Protein AF-A0A935UX67-F1 (afdb_monomer)

Structure (mmCIF, N/CA/C/O backbone):
data_AF-A0A935UX67-F1
#
_entry.id   AF-A0A935UX67-F1
#
loop_
_atom_site.group_PDB
_atom_site.id
_atom_site.type_symbol
_atom_site.label_atom_id
_atom_site.label_alt_id
_atom_site.label_comp_id
_atom_site.label_asym_id
_atom_site.label_entity_id
_atom_site.label_seq_id
_atom_site.pdbx_PDB_ins_code
_atom_site.Cartn_x
_atom_site.Cartn_y
_atom_site.Cartn_z
_atom_site.occupancy
_atom_site.B_iso_or_equiv
_atom_site.auth_seq_id
_atom_site.auth_comp_id
_atom_site.auth_asym_id
_atom_site.auth_atom_id
_atom_site.pdbx_PDB_model_num
ATOM 1 N N . MET A 1 1 ? -6.664 0.889 -13.062 1.00 73.00 1 MET A N 1
ATOM 2 C CA . MET A 1 1 ? -7.241 1.958 -12.214 1.00 73.00 1 MET A CA 1
ATOM 3 C C . MET A 1 1 ? -6.295 3.160 -12.186 1.00 73.00 1 MET A C 1
ATOM 5 O O . MET A 1 1 ? -5.136 2.979 -12.544 1.00 73.00 1 MET A O 1
ATOM 9 N N . LYS A 1 2 ? -6.770 4.374 -11.866 1.00 82.62 2 LYS A N 1
ATOM 10 C CA . LYS A 1 2 ? -5.921 5.585 -11.793 1.00 82.62 2 LYS A CA 1
ATOM 11 C C . LYS A 1 2 ? -5.586 5.977 -10.350 1.00 82.62 2 LYS A C 1
ATOM 13 O O . LYS A 1 2 ? -4.460 6.387 -10.097 1.00 82.62 2 LYS A O 1
ATOM 18 N N . ASP A 1 3 ? -6.557 5.847 -9.450 1.00 87.81 3 ASP A N 1
ATOM 19 C CA . ASP A 1 3 ? -6.469 6.173 -8.025 1.00 87.81 3 ASP A CA 1
ATOM 20 C C . ASP A 1 3 ? -7.617 5.487 -7.259 1.00 87.81 3 ASP A C 1
ATOM 22 O O . ASP A 1 3 ? -8.461 4.824 -7.874 1.00 87.81 3 ASP A O 1
ATOM 26 N N . PHE A 1 4 ? -7.648 5.663 -5.936 1.00 94.88 4 PHE A N 1
ATOM 27 C CA . PHE A 1 4 ? -8.630 5.098 -5.010 1.00 94.88 4 PHE A CA 1
ATOM 28 C C . PHE A 1 4 ? -9.497 6.167 -4.341 1.00 94.88 4 PHE A C 1
ATOM 30 O O . PHE A 1 4 ? -10.070 5.906 -3.291 1.00 94.88 4 PHE A O 1
ATOM 37 N N . TH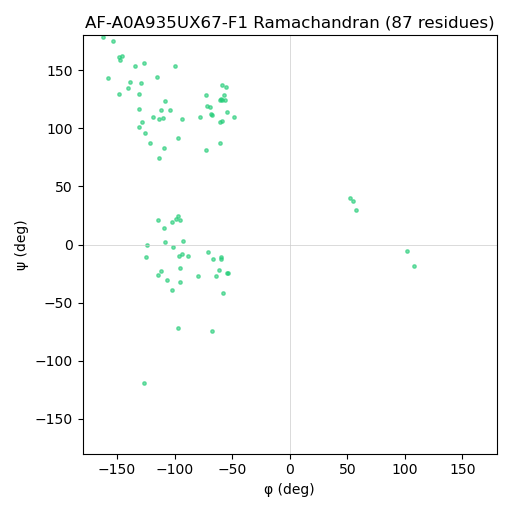R A 1 5 ? -9.614 7.375 -4.902 1.00 92.06 5 THR A N 1
ATOM 38 C CA . THR A 1 5 ? -10.236 8.537 -4.224 1.00 92.06 5 THR A CA 1
ATOM 39 C C . THR A 1 5 ? -11.661 8.293 -3.695 1.00 92.06 5 THR A C 1
ATOM 41 O O . THR A 1 5 ? -12.078 8.913 -2.715 1.00 92.06 5 THR A O 1
ATOM 44 N N . GLY A 1 6 ? -12.394 7.337 -4.278 1.00 93.94 6 GLY A N 1
ATOM 45 C CA . GLY A 1 6 ? -13.696 6.869 -3.785 1.00 93.94 6 GLY A CA 1
ATOM 46 C C . GLY A 1 6 ? -13.666 6.039 -2.489 1.00 93.94 6 GLY A C 1
ATOM 47 O O . GLY A 1 6 ? -14.727 5.726 -1.959 1.00 93.94 6 GLY A O 1
ATOM 48 N N . LEU A 1 7 ? -12.486 5.68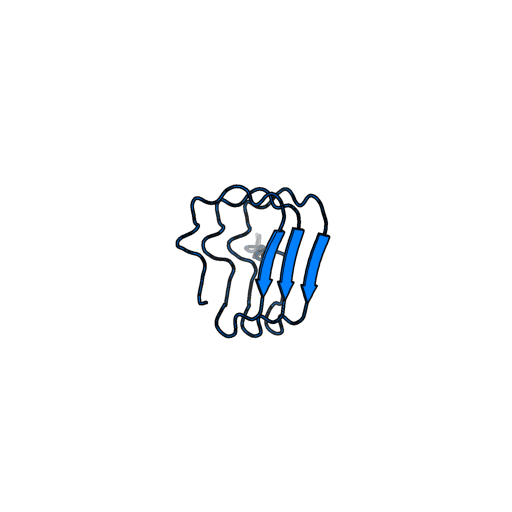5 -1.975 1.00 95.94 7 LEU A N 1
ATOM 49 C CA . LEU A 1 7 ? -12.266 4.862 -0.779 1.00 95.94 7 LEU A CA 1
ATOM 50 C C . LEU A 1 7 ? -11.725 5.666 0.411 1.00 95.94 7 LEU A C 1
ATOM 52 O O . LEU A 1 7 ? -11.328 5.078 1.409 1.00 95.94 7 LEU A O 1
ATOM 56 N N . SER A 1 8 ? -11.786 6.998 0.362 1.00 95.81 8 SER A N 1
ATOM 57 C CA . SER A 1 8 ? -11.223 7.895 1.389 1.00 95.81 8 SER A CA 1
ATOM 58 C C . SER A 1 8 ? -11.785 7.719 2.808 1.00 95.81 8 SER A C 1
ATOM 60 O O . SER A 1 8 ? -11.242 8.277 3.754 1.00 95.81 8 SER A O 1
ATOM 62 N N . SER A 1 9 ? -12.871 6.955 2.979 1.00 97.50 9 SER A N 1
ATOM 63 C CA . SER A 1 9 ? -13.439 6.593 4.290 1.00 97.50 9 SER A CA 1
ATOM 64 C C . SER A 1 9 ? -13.081 5.176 4.759 1.00 97.50 9 SER A C 1
ATOM 66 O O . SER A 1 9 ? -13.512 4.773 5.838 1.00 97.50 9 SER A O 1
ATOM 68 N N . LEU A 1 10 ? -12.347 4.398 3.960 1.00 97.94 10 LEU A N 1
ATOM 69 C CA . LEU A 1 10 ? -11.915 3.048 4.311 1.00 97.94 10 LEU A CA 1
ATOM 70 C C . LEU A 1 10 ? -10.819 3.127 5.380 1.00 97.94 10 LEU A C 1
ATOM 72 O O . LEU A 1 10 ? -9.769 3.713 5.139 1.00 97.94 10 LEU A O 1
ATOM 76 N N . GLN A 1 11 ? -11.074 2.541 6.550 1.00 98.19 11 GLN A N 1
ATOM 77 C CA . GLN A 1 11 ? -10.166 2.613 7.705 1.00 98.19 11 GLN A CA 1
ATOM 78 C C . GLN A 1 11 ? -9.414 1.308 7.971 1.00 98.19 11 GLN A C 1
ATOM 80 O O . GLN A 1 11 ? -8.270 1.352 8.426 1.00 98.19 11 GLN A O 1
ATOM 85 N N . ASP A 1 12 ? -10.032 0.170 7.647 1.00 97.94 12 ASP A N 1
ATOM 86 C CA . ASP A 1 12 ? -9.525 -1.163 7.964 1.00 97.94 12 ASP A CA 1
ATOM 87 C C . ASP A 1 12 ? -9.771 -2.142 6.811 1.00 97.94 12 ASP A C 1
ATOM 89 O O . ASP A 1 12 ? -10.886 -2.235 6.285 1.00 97.94 12 ASP A O 1
ATOM 93 N N . VAL A 1 13 ? -8.749 -2.933 6.475 1.00 98.19 13 VAL A N 1
ATOM 94 C CA . VAL A 1 13 ? -8.854 -4.092 5.574 1.00 98.1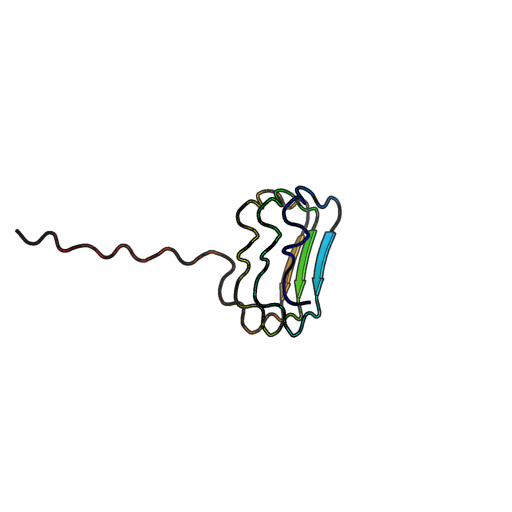9 13 VAL A CA 1
ATOM 95 C C . VAL A 1 13 ? -8.306 -5.322 6.292 1.00 98.19 13 VAL A C 1
ATOM 97 O O . VAL A 1 13 ? -7.105 -5.556 6.301 1.00 98.19 13 VAL A O 1
ATOM 100 N N . ARG A 1 14 ? -9.190 -6.117 6.906 1.00 95.81 14 ARG A N 1
ATOM 101 C CA . ARG A 1 14 ? -8.785 -7.192 7.833 1.00 95.81 14 ARG A CA 1
ATOM 102 C C . ARG A 1 14 ? -7.856 -8.240 7.225 1.00 95.81 14 ARG A C 1
ATOM 104 O O . ARG A 1 14 ? -6.903 -8.628 7.878 1.00 95.81 14 ARG A O 1
ATOM 111 N N . ASP A 1 15 ? -8.120 -8.666 5.994 1.00 96.69 15 ASP A N 1
ATOM 112 C CA . ASP A 1 15 ? -7.400 -9.804 5.416 1.00 96.69 15 ASP A CA 1
ATOM 113 C C . ASP A 1 15 ? -6.241 -9.340 4.526 1.00 96.69 15 ASP A C 1
ATOM 115 O O . ASP A 1 15 ? -5.071 -9.468 4.877 1.00 96.69 15 ASP A O 1
ATOM 119 N N . GLN A 1 16 ? -6.548 -8.781 3.355 1.00 97.69 16 GLN A N 1
ATOM 120 C CA . GLN A 1 16 ? -5.535 -8.398 2.376 1.00 97.69 16 GLN A CA 1
ATOM 121 C C . GLN A 1 16 ? -5.984 -7.183 1.570 1.00 97.69 16 GLN A C 1
ATOM 123 O O . GLN A 1 16 ? -7.072 -7.180 0.990 1.00 97.69 16 GLN A O 1
ATOM 128 N N . LEU A 1 17 ? -5.111 -6.178 1.485 1.00 98.12 17 LEU A N 1
ATOM 129 C CA . LEU A 1 17 ? -5.181 -5.138 0.467 1.00 98.12 17 LEU A CA 1
ATOM 130 C C . LEU A 1 17 ? -4.285 -5.551 -0.705 1.00 98.12 17 LEU A C 1
ATOM 132 O O . LEU A 1 17 ? -3.059 -5.537 -0.587 1.00 98.12 17 LEU A O 1
ATOM 136 N N . ASP A 1 18 ? -4.908 -5.932 -1.820 1.00 97.88 18 ASP A N 1
ATOM 137 C CA . ASP A 1 18 ? -4.221 -6.279 -3.064 1.00 97.88 18 ASP A CA 1
ATOM 138 C C . ASP A 1 18 ? -4.357 -5.141 -4.081 1.00 97.88 18 ASP A C 1
ATOM 140 O O . ASP A 1 18 ? -5.460 -4.792 -4.511 1.00 97.88 18 ASP A O 1
ATOM 144 N N . VAL A 1 19 ? -3.223 -4.542 -4.436 1.00 97.88 19 VAL A N 1
ATOM 145 C CA . VAL A 1 19 ? -3.106 -3.520 -5.472 1.00 97.88 19 VAL A CA 1
ATOM 146 C C . VAL A 1 19 ? -2.122 -4.020 -6.520 1.00 97.88 19 VAL A C 1
ATOM 148 O O . VAL A 1 19 ? -0.922 -3.748 -6.461 1.00 97.88 19 VAL A O 1
ATOM 151 N N . SER A 1 20 ? -2.653 -4.758 -7.489 1.00 97.69 20 SER A N 1
ATOM 152 C CA . SER A 1 20 ? -1.876 -5.405 -8.542 1.00 97.69 20 SER A CA 1
ATOM 153 C C . SER A 1 20 ? -2.351 -5.076 -9.951 1.00 97.69 20 SER A C 1
ATOM 155 O O . SER A 1 20 ? -3.496 -4.666 -10.159 1.00 97.69 20 SER A O 1
ATOM 157 N N . ASP A 1 21 ? -1.443 -5.201 -10.921 1.00 97.56 21 ASP A N 1
ATOM 158 C CA . ASP A 1 21 ? -1.724 -5.093 -12.358 1.00 97.56 21 ASP A CA 1
ATOM 159 C C . ASP A 1 21 ? -2.363 -3.761 -12.811 1.00 97.56 21 ASP A C 1
ATOM 161 O O . ASP A 1 21 ? -3.096 -3.685 -13.806 1.00 97.56 21 ASP A O 1
ATOM 165 N N . ASN A 1 22 ? -2.076 -2.647 -12.125 1.00 97.69 22 ASN A N 1
ATOM 166 C CA . ASN A 1 22 ? -2.587 -1.335 -12.522 1.00 97.69 22 ASN A CA 1
ATOM 167 C C . ASN A 1 22 ? -1.573 -0.535 -13.347 1.00 97.69 22 ASN A C 1
ATOM 169 O O . ASN A 1 22 ? -0.831 0.310 -12.849 1.00 97.69 22 ASN A O 1
ATOM 173 N N . SER A 1 23 ? -1.654 -0.687 -14.671 1.00 97.00 23 SER A N 1
ATOM 174 C CA . SER A 1 23 ? -0.792 -0.010 -15.663 1.00 97.00 23 SER A CA 1
ATOM 175 C C . SER A 1 23 ? -0.827 1.529 -15.665 1.00 97.00 23 SER A C 1
ATOM 177 O O . SER A 1 23 ? -0.010 2.170 -16.332 1.00 97.00 23 SER A O 1
ATOM 179 N N . SER A 1 24 ? -1.799 2.135 -14.978 1.00 97.31 24 SER A N 1
ATOM 180 C CA . SER A 1 24 ? -2.019 3.589 -14.932 1.00 97.31 24 SER A CA 1
ATOM 181 C C . SER A 1 24 ? -2.026 4.179 -13.521 1.00 97.31 24 SER A C 1
ATOM 183 O O . SER A 1 24 ? -2.193 5.390 -13.399 1.00 97.31 24 SER A O 1
ATOM 185 N N . LEU A 1 25 ? -1.856 3.357 -12.482 1.00 97.38 25 LEU A N 1
ATOM 186 C CA . LEU A 1 25 ? -1.815 3.820 -11.097 1.00 97.38 25 LEU A CA 1
ATOM 187 C C . LEU A 1 25 ? -0.491 4.543 -10.846 1.00 97.38 25 LEU A C 1
ATOM 189 O O . LEU A 1 25 ? 0.565 3.995 -11.152 1.00 97.38 25 LEU A O 1
ATOM 193 N N . THR A 1 26 ? -0.550 5.760 -10.308 1.00 95.56 26 THR A N 1
ATOM 194 C CA . THR A 1 26 ? 0.646 6.572 -10.014 1.00 95.56 26 THR A CA 1
ATOM 195 C C . THR A 1 26 ? 0.899 6.761 -8.522 1.00 95.56 26 THR A C 1
ATOM 197 O O . THR A 1 26 ? 2.038 7.012 -8.135 1.00 95.56 26 THR A O 1
ATOM 200 N N . SER A 1 27 ? -0.137 6.627 -7.690 1.00 94.88 27 SER A N 1
ATOM 201 C CA . SER A 1 27 ? -0.064 6.727 -6.228 1.00 94.88 27 SER A CA 1
ATOM 202 C C . SER A 1 27 ? -1.181 5.922 -5.554 1.00 94.88 27 SER A C 1
ATOM 204 O O . SER A 1 27 ? -2.067 5.403 -6.231 1.00 94.88 27 SER A O 1
ATOM 206 N N . MET A 1 28 ? -1.166 5.860 -4.222 1.00 96.06 28 MET A N 1
ATOM 207 C CA . MET A 1 28 ? -2.186 5.210 -3.387 1.00 96.06 28 MET A CA 1
ATOM 208 C C . MET A 1 28 ? -3.251 6.207 -2.891 1.00 96.06 28 MET A C 1
ATOM 210 O O . MET A 1 28 ? -3.924 5.955 -1.893 1.00 96.06 28 MET A O 1
ATOM 214 N N . ALA A 1 29 ? -3.398 7.350 -3.574 1.00 95.38 29 ALA A N 1
ATOM 215 C CA . ALA A 1 29 ? -4.340 8.404 -3.199 1.00 95.38 29 ALA A CA 1
ATOM 216 C C . ALA A 1 29 ? -5.768 7.855 -3.090 1.00 95.38 29 ALA A C 1
ATOM 218 O O . ALA A 1 29 ? -6.221 7.117 -3.970 1.00 95.38 29 ALA A O 1
ATOM 219 N N . GLY A 1 30 ? -6.476 8.244 -2.033 1.00 96.25 30 GLY A N 1
ATOM 220 C CA . GLY A 1 30 ? -7.764 7.686 -1.636 1.00 96.25 30 GLY A CA 1
ATOM 221 C C . GLY A 1 30 ? -7.716 6.691 -0.477 1.00 96.25 30 GLY A C 1
ATOM 222 O O . GLY A 1 30 ? -8.775 6.281 -0.014 1.00 96.25 30 GLY A O 1
ATOM 223 N N . PHE A 1 31 ? -6.532 6.312 0.010 1.00 97.25 31 PHE A N 1
ATOM 224 C CA . PHE A 1 31 ? -6.372 5.502 1.224 1.00 97.25 31 PHE A CA 1
ATOM 225 C C . PHE A 1 31 ? -5.955 6.312 2.455 1.00 97.25 31 PHE A C 1
ATOM 227 O O . PHE A 1 31 ? -5.503 5.738 3.441 1.00 97.25 31 PHE A O 1
ATOM 234 N N . GLU A 1 32 ? -6.145 7.633 2.451 1.00 96.50 32 GLU A N 1
ATOM 235 C CA . GLU A 1 32 ? -5.615 8.522 3.493 1.00 96.50 32 GLU A CA 1
ATOM 236 C C . GLU A 1 32 ? -6.156 8.212 4.898 1.00 96.50 32 GLU A C 1
ATOM 238 O O . GLU A 1 32 ? -5.526 8.582 5.882 1.00 96.50 32 GLU A O 1
ATOM 243 N N . ALA A 1 33 ? -7.313 7.551 5.006 1.00 97.94 33 ALA A N 1
ATOM 244 C CA . ALA A 1 33 ? -7.895 7.117 6.278 1.00 97.94 33 ALA A CA 1
ATOM 245 C C . ALA A 1 33 ? -7.533 5.673 6.672 1.00 97.94 33 ALA A C 1
ATOM 247 O O . ALA A 1 33 ? -7.850 5.256 7.788 1.00 97.94 33 ALA A O 1
ATOM 248 N N . LEU A 1 34 ? -6.891 4.910 5.783 1.00 98.31 34 LEU A N 1
ATOM 249 C CA . LEU A 1 34 ? -6.562 3.509 6.009 1.00 98.31 34 LEU A CA 1
ATOM 250 C C . LEU A 1 34 ? -5.478 3.410 7.080 1.00 98.31 34 LEU A C 1
ATOM 252 O O . LEU A 1 34 ? -4.368 3.909 6.906 1.00 98.31 34 LEU A O 1
ATOM 256 N N . SER A 1 35 ? -5.812 2.761 8.189 1.00 98.25 35 SER A N 1
ATOM 257 C CA . SER A 1 35 ? -4.961 2.691 9.377 1.00 98.25 35 SER A CA 1
ATOM 258 C C . SER A 1 35 ? -4.453 1.287 9.690 1.00 98.25 35 SER A C 1
ATOM 260 O O . SER A 1 35 ? -3.364 1.162 10.260 1.00 98.25 35 SER A O 1
ATOM 262 N N . SER A 1 36 ? -5.185 0.256 9.259 1.00 98.44 36 SER A N 1
ATOM 263 C CA . SER A 1 36 ? -4.821 -1.147 9.444 1.00 98.44 36 SER A CA 1
ATOM 264 C C . SER A 1 36 ? -5.097 -1.988 8.200 1.00 98.44 36 SER A C 1
ATOM 266 O O . SER A 1 36 ? -6.146 -1.848 7.557 1.00 98.44 36 SER A O 1
ATOM 268 N N . VAL A 1 37 ? -4.176 -2.902 7.896 1.00 98.56 37 VAL A N 1
ATOM 269 C CA . VAL A 1 37 ? -4.399 -3.999 6.949 1.00 98.56 37 VAL A CA 1
ATOM 270 C C . VAL A 1 37 ? -3.877 -5.323 7.509 1.00 98.56 37 VAL A C 1
ATOM 272 O O . VAL A 1 37 ? -2.929 -5.333 8.288 1.00 98.56 37 VAL A O 1
ATOM 275 N N . GLY A 1 38 ? -4.438 -6.449 7.071 1.00 98.56 38 GLY A N 1
ATOM 276 C CA . GLY A 1 38 ? -3.839 -7.759 7.337 1.00 98.56 38 GLY A CA 1
ATOM 277 C C . GLY A 1 38 ? -2.516 -7.914 6.583 1.00 98.56 38 GLY A C 1
ATOM 278 O O . GLY A 1 38 ? -1.440 -7.794 7.166 1.00 98.56 38 GLY A O 1
ATOM 279 N N . SER A 1 39 ? -2.590 -8.113 5.265 1.00 98.50 39 SER A N 1
ATOM 280 C CA . SER A 1 39 ? -1.434 -8.095 4.350 1.00 98.50 39 SER A CA 1
ATOM 281 C C . SER A 1 39 ? -1.512 -6.942 3.351 1.00 98.50 39 SER A C 1
ATOM 283 O O . SER A 1 39 ? -2.593 -6.618 2.851 1.00 98.50 39 SER A O 1
ATOM 285 N N . LEU A 1 40 ? -0.358 -6.365 3.007 1.00 98.38 40 LEU A N 1
ATOM 286 C CA . LEU A 1 40 ? -0.231 -5.352 1.958 1.00 98.38 40 LEU A CA 1
ATOM 287 C C . LEU A 1 40 ? 0.522 -5.929 0.758 1.00 98.38 40 LEU A C 1
ATOM 289 O O . LEU A 1 40 ? 1.742 -6.094 0.809 1.00 98.38 40 LEU A O 1
ATOM 293 N N . ASN A 1 41 ? -0.194 -6.166 -0.340 1.00 98.44 41 ASN A N 1
ATOM 294 C CA . ASN A 1 41 ? 0.394 -6.626 -1.593 1.00 98.44 41 ASN A CA 1
ATOM 295 C C . ASN A 1 41 ? 0.282 -5.522 -2.647 1.00 98.44 41 ASN A C 1
ATOM 297 O O . ASN A 1 41 ? -0.818 -5.144 -3.044 1.00 98.44 41 ASN A O 1
ATOM 301 N N . VAL A 1 42 ? 1.423 -5.009 -3.106 1.00 98.12 42 VAL A N 1
ATOM 302 C CA . VAL A 1 42 ? 1.500 -3.969 -4.139 1.00 98.12 42 VAL A CA 1
ATOM 303 C C . VAL A 1 42 ? 2.504 -4.404 -5.196 1.00 98.12 42 VAL A C 1
ATOM 305 O O . VAL A 1 42 ? 3.712 -4.291 -4.990 1.00 98.12 42 VAL A O 1
ATOM 308 N N . TYR A 1 43 ? 2.038 -4.911 -6.332 1.00 98.19 43 TYR A N 1
ATOM 309 C CA . TYR A 1 43 ? 2.935 -5.462 -7.348 1.00 98.19 43 TYR A CA 1
ATOM 310 C C . TYR A 1 43 ? 2.443 -5.275 -8.778 1.00 98.19 43 TYR A C 1
ATOM 312 O O . TYR A 1 43 ? 1.269 -5.026 -9.009 1.00 98.19 43 TYR A O 1
ATOM 320 N N . ASP A 1 44 ? 3.356 -5.336 -9.744 1.00 98.25 44 ASP A N 1
ATOM 321 C CA . ASP A 1 44 ? 3.043 -5.180 -11.171 1.00 98.25 44 ASP A CA 1
ATOM 322 C C . ASP A 1 44 ? 2.293 -3.863 -11.500 1.00 98.25 44 ASP A C 1
ATOM 324 O O . ASP A 1 44 ? 1.431 -3.793 -12.380 1.00 98.25 44 ASP A O 1
ATOM 328 N N . ASN A 1 45 ? 2.650 -2.764 -10.815 1.00 98.19 45 ASN A N 1
ATOM 329 C CA . ASN A 1 45 ? 2.159 -1.412 -11.112 1.00 98.19 45 ASN A CA 1
ATOM 330 C C . ASN A 1 45 ? 3.293 -0.557 -11.715 1.00 98.19 45 ASN A C 1
ATOM 332 O O . ASN A 1 45 ? 3.930 0.239 -11.018 1.00 98.19 45 ASN A O 1
ATOM 336 N N . PRO A 1 46 ? 3.560 -0.658 -13.032 1.00 97.50 46 PRO A N 1
ATOM 337 C CA . PRO A 1 46 ? 4.763 -0.096 -13.661 1.00 97.50 46 PRO A CA 1
ATOM 338 C C . PRO A 1 46 ? 4.829 1.437 -13.658 1.00 97.50 46 PRO A C 1
ATOM 340 O O . PRO A 1 46 ? 5.871 2.007 -13.975 1.00 97.50 46 PRO A O 1
ATOM 343 N N . LYS A 1 47 ? 3.724 2.124 -13.344 1.00 97.31 47 LYS A N 1
ATOM 344 C CA . LYS A 1 47 ? 3.659 3.590 -13.238 1.00 97.31 47 LYS A CA 1
ATOM 345 C C . LYS A 1 47 ? 3.531 4.101 -11.804 1.00 97.31 47 LYS A C 1
ATOM 347 O O . LYS A 1 47 ? 3.452 5.312 -11.635 1.00 97.31 47 LYS A O 1
ATOM 352 N N . LEU A 1 48 ? 3.526 3.226 -10.798 1.00 97.25 48 LEU A N 1
ATOM 353 C CA . LEU A 1 48 ? 3.417 3.636 -9.402 1.00 97.25 48 LEU A CA 1
ATOM 354 C C . LEU A 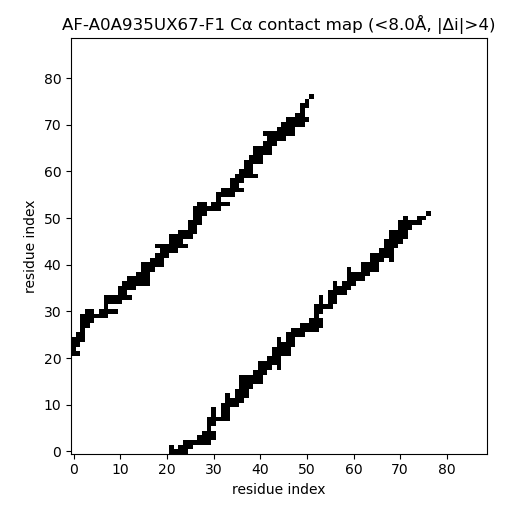1 48 ? 4.692 4.378 -8.992 1.00 97.25 48 LEU A C 1
ATOM 356 O O . LEU A 1 48 ? 5.766 3.786 -8.953 1.00 97.25 48 LEU A O 1
ATOM 360 N N . GLU A 1 49 ? 4.588 5.676 -8.723 1.00 95.25 49 GLU A N 1
ATOM 361 C CA . GLU A 1 49 ? 5.736 6.536 -8.406 1.00 95.25 49 GLU A CA 1
ATOM 362 C C . GLU A 1 49 ? 5.943 6.683 -6.895 1.00 95.25 49 GLU A C 1
ATOM 364 O O . GLU A 1 49 ? 7.080 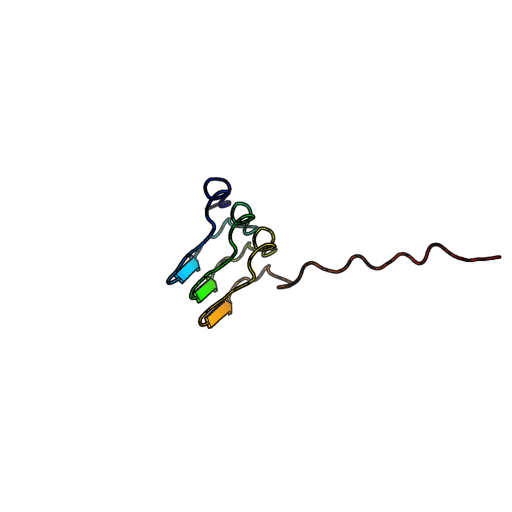6.808 -6.428 1.00 95.25 49 GLU A O 1
ATOM 369 N N . SER A 1 50 ? 4.851 6.646 -6.129 1.00 93.25 50 SER A N 1
ATOM 370 C CA . SER A 1 50 ? 4.861 6.749 -4.672 1.00 93.25 50 SER A CA 1
ATOM 371 C C . SER A 1 50 ? 3.758 5.907 -4.037 1.00 93.25 50 SER A C 1
ATOM 373 O O . SER A 1 50 ? 2.779 5.539 -4.680 1.00 93.25 50 SER A O 1
ATOM 375 N N . ILE A 1 51 ? 3.904 5.640 -2.741 1.00 95.12 51 ILE A N 1
ATOM 376 C CA . ILE A 1 51 ? 2.835 5.096 -1.892 1.00 95.12 51 ILE A CA 1
ATOM 377 C C . ILE A 1 51 ? 2.108 6.202 -1.104 1.00 95.12 51 ILE A C 1
ATOM 379 O O . ILE A 1 51 ? 1.549 5.949 -0.038 1.00 95.12 51 ILE A O 1
ATOM 383 N N . ASP A 1 52 ? 2.141 7.443 -1.606 1.00 92.50 52 ASP A N 1
ATOM 384 C CA . ASP A 1 52 ? 1.389 8.550 -1.005 1.00 92.50 52 ASP A CA 1
ATOM 385 C C . ASP A 1 52 ? -0.104 8.209 -1.001 1.00 92.50 52 ASP A C 1
ATOM 387 O O . ASP A 1 52 ? -0.616 7.681 -1.992 1.00 92.50 52 ASP A O 1
ATOM 391 N N . GLY A 1 53 ? -0.783 8.504 0.103 1.00 93.50 53 GLY A N 1
ATOM 392 C CA . GLY A 1 53 ? -2.112 7.991 0.424 1.00 93.50 53 GLY A CA 1
ATOM 393 C C . GLY A 1 53 ? -2.108 6.956 1.553 1.00 93.50 53 GLY A C 1
ATOM 394 O O . GLY A 1 53 ? -3.149 6.745 2.147 1.00 93.50 53 GLY A O 1
ATOM 395 N N . LEU A 1 54 ? -0.971 6.333 1.900 1.00 95.44 54 LEU A N 1
ATOM 396 C CA . LEU A 1 54 ? -0.868 5.386 3.028 1.00 95.44 54 LEU A CA 1
ATOM 397 C C . LEU A 1 54 ? -0.293 6.009 4.313 1.00 95.44 54 LEU A C 1
ATOM 399 O O . LEU A 1 54 ? 0.243 5.304 5.163 1.00 95.44 54 LEU A O 1
ATOM 403 N N . GLU A 1 55 ? -0.358 7.330 4.479 1.00 93.25 55 GLU A N 1
ATOM 404 C CA . GLU A 1 55 ? 0.286 8.026 5.602 1.00 93.25 55 GLU A CA 1
ATOM 405 C C . GLU A 1 55 ? -0.275 7.641 6.976 1.00 93.25 55 GLU A C 1
ATOM 407 O O . GLU A 1 55 ? 0.441 7.740 7.973 1.00 93.25 55 GLU A O 1
ATOM 412 N N . SER A 1 56 ? -1.538 7.220 7.028 1.00 96.44 56 SER A N 1
ATOM 413 C CA . SER A 1 56 ? -2.198 6.777 8.258 1.00 96.44 56 SER A CA 1
ATOM 414 C C . SER A 1 56 ? -2.017 5.289 8.550 1.00 96.44 56 SER A C 1
ATOM 416 O O . SER A 1 56 ? -2.334 4.862 9.664 1.00 96.44 56 SER A O 1
ATOM 418 N N . LEU A 1 57 ? -1.478 4.510 7.604 1.00 96.62 57 LEU A N 1
ATOM 419 C CA . LEU A 1 57 ? -1.292 3.074 7.771 1.00 96.62 57 LEU A CA 1
ATOM 420 C C . LEU A 1 57 ? -0.227 2.823 8.840 1.00 96.62 57 LEU A C 1
ATOM 422 O O . LEU A 1 57 ? 0.954 3.116 8.655 1.00 96.62 57 LEU A O 1
ATOM 426 N N . SER A 1 58 ? -0.662 2.290 9.978 1.00 96.88 58 SER A N 1
ATOM 427 C CA . SER A 1 58 ? 0.176 2.104 11.168 1.00 96.88 58 SER A CA 1
ATOM 428 C C . SER A 1 58 ? 0.196 0.666 11.674 1.00 96.88 58 SER A C 1
ATOM 430 O O . SER A 1 58 ? 1.036 0.332 12.510 1.00 96.88 58 SER A O 1
ATOM 432 N N . SER A 1 59 ? -0.681 -0.190 11.148 1.00 97.62 59 SER A N 1
ATOM 433 C CA . SER A 1 59 ? -0.717 -1.612 11.464 1.00 97.62 59 SER A CA 1
ATOM 434 C C . SER A 1 59 ? -0.768 -2.455 10.194 1.00 97.62 59 SER A C 1
ATOM 436 O O . SER A 1 59 ? -1.575 -2.206 9.298 1.00 97.62 59 SER A O 1
ATOM 438 N N . ILE A 1 60 ? 0.133 -3.434 10.128 1.00 98.00 60 ILE A N 1
ATOM 439 C CA . ILE A 1 60 ? 0.128 -4.519 9.150 1.00 98.00 60 ILE A CA 1
ATOM 440 C C . ILE A 1 60 ? 0.314 -5.801 9.955 1.00 98.00 60 ILE A C 1
ATOM 442 O O . ILE A 1 60 ? 1.325 -5.942 10.645 1.00 98.00 60 ILE A O 1
ATOM 446 N N . GLU A 1 61 ? -0.678 -6.688 9.940 1.00 98.19 61 GLU A N 1
ATOM 447 C CA . GLU A 1 61 ? -0.685 -7.872 10.814 1.00 98.19 61 GLU A CA 1
ATOM 448 C C . GLU A 1 61 ? 0.202 -9.009 10.297 1.00 98.19 61 GLU A C 1
ATOM 450 O O . GLU A 1 61 ? 0.670 -9.845 11.076 1.00 98.19 61 GLU A O 1
ATOM 455 N N . HIS A 1 62 ? 0.401 -9.070 8.983 1.00 97.56 62 HIS A N 1
ATOM 456 C CA . HIS A 1 62 ? 1.074 -10.169 8.303 1.00 97.56 62 HIS A CA 1
ATOM 457 C C . HIS A 1 62 ? 2.212 -9.636 7.423 1.00 97.56 62 HIS A C 1
ATOM 459 O O . HIS A 1 62 ? 3.162 -9.039 7.931 1.00 97.56 62 HIS A O 1
ATOM 465 N N . ASP A 1 63 ? 2.137 -9.863 6.112 1.00 97.00 63 ASP A N 1
ATOM 466 C CA . ASP A 1 63 ? 3.231 -9.609 5.185 1.00 97.00 63 ASP A CA 1
ATOM 467 C C . ASP A 1 63 ? 3.070 -8.289 4.422 1.00 97.00 63 ASP A C 1
ATOM 469 O O . ASP A 1 63 ? 1.967 -7.794 4.163 1.00 97.00 63 ASP A O 1
ATOM 473 N N . VAL A 1 64 ? 4.215 -7.745 4.005 1.00 97.12 64 VAL A N 1
ATOM 474 C CA . VAL A 1 64 ? 4.311 -6.623 3.067 1.00 97.12 64 VAL A CA 1
ATOM 475 C C . VAL A 1 64 ? 5.072 -7.093 1.838 1.00 97.12 64 VAL A C 1
ATOM 477 O O . VAL A 1 64 ? 6.286 -7.289 1.892 1.00 97.12 64 VAL A O 1
ATOM 480 N N . ASN A 1 65 ? 4.369 -7.2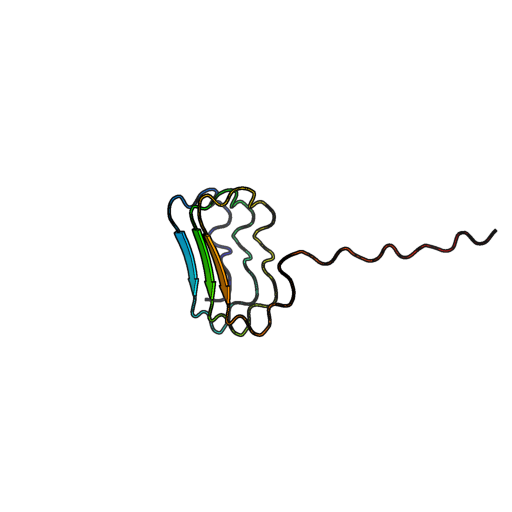35 0.717 1.00 97.62 65 ASN A N 1
ATOM 481 C CA . ASN A 1 65 ? 4.954 -7.646 -0.554 1.00 97.62 65 ASN A CA 1
ATOM 482 C C . ASN A 1 65 ? 4.878 -6.495 -1.552 1.00 97.62 65 ASN A C 1
ATOM 484 O O . ASN A 1 65 ? 3.805 -6.168 -2.058 1.00 97.62 65 ASN A O 1
ATOM 488 N N . ILE A 1 66 ? 6.028 -5.885 -1.847 1.00 97.19 66 ILE A N 1
ATOM 489 C CA . ILE A 1 66 ? 6.130 -4.782 -2.807 1.00 97.19 66 ILE A CA 1
ATOM 490 C C . ILE A 1 66 ? 7.227 -5.099 -3.825 1.00 97.19 66 ILE A C 1
ATOM 492 O O . ILE A 1 66 ? 8.412 -5.015 -3.510 1.00 97.19 66 ILE A O 1
ATOM 496 N N . TYR A 1 67 ? 6.841 -5.472 -5.046 1.00 97.38 67 TYR A N 1
ATOM 497 C CA . TYR A 1 67 ? 7.764 -5.883 -6.113 1.00 97.38 67 TYR A CA 1
ATOM 498 C C . TYR A 1 67 ? 7.219 -5.515 -7.500 1.00 97.38 67 TYR A C 1
ATOM 500 O O . TYR A 1 67 ? 6.039 -5.232 -7.640 1.00 97.38 67 TYR A O 1
ATOM 508 N N . ASN A 1 68 ? 8.069 -5.469 -8.529 1.00 97.69 68 ASN A N 1
ATOM 509 C CA . ASN A 1 68 ? 7.677 -5.098 -9.902 1.00 97.69 68 ASN A CA 1
ATOM 510 C C . ASN A 1 68 ? 6.905 -3.761 -10.018 1.00 97.69 68 ASN A C 1
ATOM 512 O O . ASN A 1 68 ? 5.958 -3.618 -10.790 1.00 97.69 68 ASN A O 1
ATOM 516 N N . ASN A 1 69 ? 7.321 -2.752 -9.247 1.00 97.81 69 ASN A N 1
ATOM 517 C CA . ASN A 1 69 ? 6.816 -1.382 -9.353 1.00 97.81 69 ASN A CA 1
ATOM 518 C C . ASN A 1 69 ? 7.950 -0.471 -9.846 1.00 97.81 69 ASN A C 1
ATOM 520 O O . ASN A 1 69 ? 8.542 0.271 -9.068 1.00 97.81 69 ASN A O 1
ATOM 524 N N . ASP A 1 70 ? 8.292 -0.555 -11.133 1.00 96.75 70 ASP A N 1
ATOM 525 C CA . ASP A 1 70 ? 9.522 0.010 -11.726 1.00 96.75 70 ASP A CA 1
ATOM 526 C C . ASP A 1 70 ? 9.771 1.506 -11.466 1.00 96.75 70 ASP A C 1
ATOM 528 O O . ASP A 1 70 ? 10.905 1.989 -11.546 1.00 96.75 70 ASP A O 1
ATOM 532 N N . LYS A 1 71 ? 8.710 2.273 -11.202 1.00 96.94 71 LYS A N 1
ATOM 533 C CA . LYS A 1 71 ? 8.786 3.716 -10.936 1.00 96.94 71 LYS A CA 1
ATOM 534 C C . LYS A 1 71 ? 8.817 4.063 -9.451 1.00 96.94 71 LYS A C 1
ATOM 536 O O . LYS A 1 71 ? 9.124 5.213 -9.130 1.00 96.94 71 LYS A O 1
ATOM 541 N N . LEU A 1 72 ? 8.579 3.101 -8.562 1.00 96.31 72 LEU A N 1
ATOM 542 C CA . LEU A 1 72 ? 8.515 3.324 -7.126 1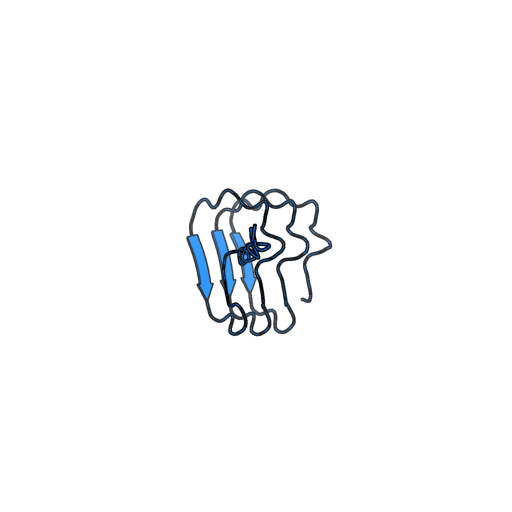.00 96.31 72 LEU A CA 1
ATOM 543 C C . LEU A 1 72 ? 9.933 3.453 -6.571 1.00 96.31 72 LEU A C 1
ATOM 545 O O . LEU A 1 72 ? 10.702 2.496 -6.531 1.00 96.31 72 LEU A O 1
ATOM 549 N N . ARG A 1 73 ? 10.299 4.666 -6.151 1.00 87.75 73 ARG A N 1
ATOM 550 C CA . ARG A 1 73 ? 11.675 4.975 -5.717 1.00 87.75 73 ARG A CA 1
ATOM 551 C C . ARG A 1 73 ? 11.892 4.875 -4.215 1.00 87.75 73 ARG A C 1
ATOM 553 O O . ARG A 1 73 ? 13.035 4.821 -3.772 1.00 87.75 73 ARG A O 1
ATOM 560 N N . SER A 1 74 ? 10.821 4.938 -3.434 1.00 85.38 74 SER A N 1
ATOM 561 C CA . SER A 1 74 ? 10.900 4.984 -1.980 1.00 85.38 74 SER A CA 1
ATOM 562 C C . SER A 1 74 ? 9.596 4.512 -1.352 1.00 85.38 74 SER A C 1
ATOM 564 O O . SER A 1 74 ? 8.519 4.845 -1.839 1.00 85.38 74 SER A O 1
ATOM 566 N N . LEU A 1 75 ? 9.712 3.798 -0.232 1.00 83.50 75 LEU A N 1
ATOM 567 C CA . LEU A 1 75 ? 8.595 3.443 0.655 1.00 83.50 75 LEU A CA 1
ATOM 568 C C . LEU A 1 75 ? 8.404 4.458 1.788 1.00 83.50 75 LEU A C 1
ATOM 570 O O . LEU A 1 75 ? 7.581 4.283 2.675 1.00 83.50 75 LEU A O 1
ATOM 574 N N . VAL A 1 76 ? 9.200 5.521 1.791 1.00 75.31 76 VAL A N 1
ATOM 575 C CA . VAL A 1 76 ? 9.097 6.609 2.759 1.00 75.31 76 VAL A CA 1
ATOM 576 C C . VAL A 1 76 ? 9.057 7.930 2.011 1.00 75.31 76 VAL A C 1
ATOM 578 O O . VAL A 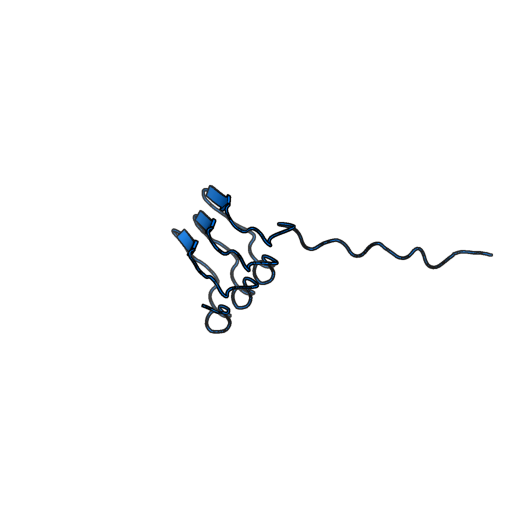1 76 ? 9.811 8.128 1.051 1.00 75.31 76 VAL A O 1
ATOM 581 N N . LYS A 1 77 ? 8.212 8.868 2.453 1.00 67.94 77 LYS A N 1
ATOM 582 C CA . LYS A 1 77 ? 8.271 10.230 1.913 1.00 67.94 77 LYS A CA 1
ATOM 583 C C . LYS A 1 77 ? 9.685 10.782 2.123 1.00 67.94 77 LYS A C 1
ATOM 585 O O . LYS A 1 77 ? 10.191 10.735 3.250 1.00 67.94 77 LYS A O 1
ATOM 590 N N . PRO A 1 78 ? 10.344 11.308 1.077 1.00 58.38 78 PRO A N 1
ATOM 591 C CA . PRO A 1 78 ? 11.662 11.898 1.234 1.00 58.38 78 PRO A CA 1
ATOM 592 C C . PRO A 1 78 ? 11.570 13.064 2.224 1.00 58.38 78 PRO A C 1
ATOM 594 O O . PRO A 1 78 ? 10.762 13.981 2.056 1.00 58.38 78 PRO A O 1
ATOM 597 N N . ARG A 1 79 ? 12.396 13.034 3.278 1.00 64.38 79 ARG A N 1
ATOM 598 C CA . ARG A 1 79 ? 12.537 14.181 4.182 1.00 64.38 79 ARG A CA 1
ATOM 599 C C . ARG A 1 79 ? 13.048 15.352 3.350 1.00 64.38 79 ARG A C 1
ATOM 601 O O . ARG A 1 79 ? 14.088 15.229 2.704 1.00 64.38 79 ARG A O 1
ATOM 608 N N . ARG A 1 80 ? 12.331 16.480 3.355 1.00 66.31 80 ARG A N 1
ATOM 609 C CA . ARG A 1 80 ? 12.855 17.713 2.755 1.00 66.31 80 ARG A CA 1
ATOM 610 C C . ARG A 1 80 ? 14.201 18.012 3.427 1.00 66.31 80 ARG A C 1
ATOM 612 O O . ARG A 1 80 ? 14.221 18.085 4.6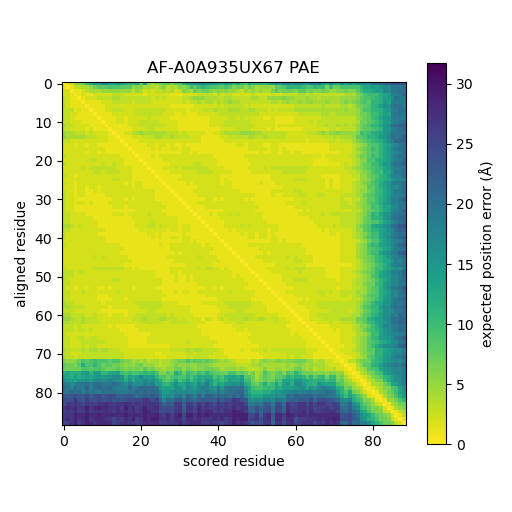58 1.00 66.31 80 ARG A O 1
ATOM 619 N N . PRO A 1 81 ? 15.313 18.157 2.683 1.00 54.75 81 PRO A N 1
ATOM 620 C CA . PRO A 1 81 ? 16.551 18.615 3.288 1.00 54.75 81 PRO A CA 1
ATOM 621 C C . PRO A 1 81 ? 16.270 19.986 3.899 1.00 54.75 81 PRO A C 1
ATOM 623 O O . PRO A 1 81 ? 15.752 20.878 3.224 1.00 54.75 81 PRO A O 1
ATOM 626 N N . LEU A 1 82 ? 16.542 20.128 5.197 1.00 65.19 82 LEU A N 1
ATOM 627 C CA . LEU A 1 82 ? 16.534 21.427 5.852 1.00 65.19 82 LEU A CA 1
ATOM 628 C C . LEU A 1 82 ? 17.569 22.272 5.109 1.00 65.19 82 LEU A C 1
ATOM 630 O O . LEU A 1 82 ? 18.769 22.031 5.228 1.00 65.19 82 LEU A O 1
ATOM 634 N N . LEU A 1 83 ? 17.110 23.223 4.295 1.00 64.00 83 LEU A N 1
ATOM 635 C CA . LEU A 1 83 ? 17.968 24.302 3.837 1.00 64.00 83 LEU A CA 1
ATOM 636 C C . LEU A 1 83 ? 18.404 25.018 5.111 1.00 64.00 83 LEU A C 1
ATOM 638 O O . LEU A 1 83 ? 17.596 25.688 5.754 1.00 64.00 83 LEU A O 1
ATOM 642 N N . LEU A 1 84 ? 19.657 24.799 5.511 1.00 57.56 84 LEU A N 1
ATOM 643 C CA . LEU A 1 84 ? 20.335 25.585 6.525 1.00 57.56 84 LEU A CA 1
ATOM 644 C C . LEU A 1 84 ? 20.361 27.019 5.985 1.00 57.56 84 LEU A C 1
ATOM 646 O O . LEU A 1 84 ? 21.270 27.394 5.248 1.00 57.56 84 LEU A O 1
ATOM 650 N N . LEU A 1 85 ? 19.301 27.787 6.257 1.00 57.78 85 LEU A N 1
ATOM 651 C CA . LEU A 1 85 ? 19.292 29.226 6.047 1.00 57.78 85 LEU A CA 1
ATOM 652 C C . LEU A 1 85 ? 20.500 29.742 6.812 1.00 57.78 85 LEU A C 1
ATOM 654 O O . LEU A 1 85 ? 20.589 29.557 8.026 1.00 57.78 85 LEU A O 1
ATOM 658 N N . GLY A 1 86 ? 21.466 30.257 6.056 1.00 54.75 86 GLY A N 1
ATOM 659 C CA . GLY A 1 86 ? 22.764 30.656 6.556 1.00 54.75 86 GLY A CA 1
ATOM 660 C C . GLY A 1 86 ? 22.613 31.517 7.798 1.00 54.75 86 GLY A C 1
ATOM 661 O O . GLY A 1 86 ? 22.198 32.668 7.723 1.00 54.75 86 GLY A O 1
ATOM 662 N N . MET A 1 87 ? 22.993 30.950 8.938 1.00 61.75 87 MET A N 1
ATOM 663 C CA . MET A 1 87 ? 23.506 31.733 10.046 1.00 61.75 87 MET A CA 1
ATOM 664 C C . MET A 1 87 ? 24.904 32.181 9.625 1.00 61.75 87 MET A C 1
ATOM 666 O O . MET A 1 87 ? 25.900 31.538 9.947 1.00 61.75 87 MET A O 1
ATOM 670 N N . THR A 1 88 ? 24.976 33.245 8.834 1.00 56.81 88 THR A N 1
ATOM 671 C CA . THR A 1 88 ? 26.187 34.055 8.752 1.00 56.81 88 THR A CA 1
ATOM 672 C C . THR A 1 88 ? 25.887 35.363 9.460 1.00 56.81 88 THR A C 1
ATOM 674 O O . THR A 1 88 ? 24.885 36.004 9.154 1.00 56.81 88 THR A O 1
ATOM 677 N N . SER A 1 89 ? 26.742 35.616 10.448 1.00 57.62 89 SER A N 1
ATOM 678 C CA . SER A 1 89 ? 26.881 36.730 11.389 1.00 57.62 89 SER A CA 1
ATOM 679 C C . SER A 1 89 ? 26.266 38.077 11.031 1.00 57.62 89 SER A C 1
ATOM 681 O O . SER A 1 89 ? 26.378 38.497 9.861 1.00 57.62 89 SER A O 1
#

Foldseek 3Di:
DAEQLVQLVPAEAEDEDAAAQAQRYQEHANLLNHAEYAEYHHAHHQNHQAPPSCPNHDYHNHYYHHYHNNNHDDPDDDDDPPPPPDPDD

Secondary structure (DSSP, 8-state):
----GGGTT--EEEEEEEEE--TT----TT-TT--EEEEEEEES-TT----TT-TT--EESS-EEEES-TT---SSPPPPP--------

Solvent-accessible surface area (backbone atoms only — not comparable to full-atom values): 4953 Å² total; per-residue (Å²): 92,59,64,40,64,93,39,46,81,44,40,71,36,78,64,64,46,77,52,61,69,20,76,58,21,39,41,40,37,21,30,54,46,23,29,36,31,17,23,44,38,41,29,49,19,57,40,21,43,40,60,53,24,46,85,45,50,76,43,68,77,64,55,78,48,76,46,64,33,81,44,47,80,49,97,58,85,77,78,76,78,79,76,76,73,75,88,70,132

Sequence (89 aa):
MKDFTGLSSLQDVRDQLDVSDNSSLTSMAGFEALSSVGSLNVYDNPKLESIDGLESLSSIEHDVNIYNNDKLRSLVKPRRPLLLLGMTS

Radius of gyration: 15.58 Å; Cα contacts (8 Å, |Δi|>4): 193; chains: 1; bounding box: 41×47×27 Å

Nearest PDB structures (foldseek):
  2a91-assembly1_A  TM=7.656E-01  e=3.467E+00  Homo sapiens

pLDDT: mean 90.42, std 13.22, range [54.75, 98.56]

Mean predicted aligned error: 6.01 Å